Protein AF-A0A7Y2BN48-F1 (afdb_monomer_lite)

Foldseek 3Di:
DQVVVVCVVQVWDFPDDPPPPDTDTDDPDDPVVSVVPDDPPDDDDDLVCLCPPDDDDDPVSNVVSVVVVLVPDPVNVVVVVPDDQCPDPVSVCVVPDPPDDDD

Structure (mmCIF, N/CA/C/O backbone):
data_AF-A0A7Y2BN48-F1
#
_entry.id   AF-A0A7Y2BN48-F1
#
loop_
_atom_site.group_PDB
_atom_site.id
_atom_site.type_symbol
_atom_site.label_atom_id
_atom_site.label_alt_id
_atom_site.label_comp_id
_atom_site.label_asym_id
_atom_site.label_entity_id
_atom_site.label_seq_id
_atom_site.pdbx_PDB_ins_code
_atom_site.Cartn_x
_atom_site.Cartn_y
_atom_site.Cartn_z
_atom_site.occupancy
_atom_site.B_iso_or_equiv
_atom_site.auth_seq_id
_atom_site.auth_comp_id
_atom_site.auth_asym_id
_atom_site.auth_atom_id
_atom_site.pdbx_PDB_model_num
ATOM 1 N N . MET A 1 1 ? -8.416 -12.874 16.569 1.00 53.00 1 MET A N 1
ATOM 2 C CA . MET A 1 1 ? -8.714 -12.916 15.118 1.00 53.00 1 MET A CA 1
ATOM 3 C C . MET A 1 1 ? -7.575 -12.235 14.367 1.00 53.00 1 MET A C 1
ATOM 5 O O . MET A 1 1 ? -7.260 -11.104 14.710 1.00 53.00 1 MET A O 1
ATOM 9 N N . ARG A 1 2 ? -6.896 -12.909 13.422 1.00 72.06 2 ARG A N 1
ATOM 10 C CA . ARG A 1 2 ? -5.808 -12.282 12.641 1.00 72.06 2 ARG A CA 1
ATOM 11 C C . ARG A 1 2 ? -6.401 -11.175 11.768 1.00 72.06 2 ARG A C 1
ATOM 13 O O . ARG A 1 2 ? -7.396 -11.412 11.090 1.00 72.06 2 ARG A O 1
ATOM 20 N N . ILE A 1 3 ? -5.796 -9.992 11.767 1.00 78.19 3 ILE A N 1
ATOM 21 C CA . ILE A 1 3 ? -6.372 -8.790 11.145 1.00 78.19 3 ILE A CA 1
ATOM 22 C C . ILE A 1 3 ? -6.605 -8.932 9.633 1.00 78.19 3 ILE A C 1
ATOM 24 O O . ILE A 1 3 ? -7.523 -8.344 9.078 1.00 78.19 3 ILE A O 1
ATOM 28 N N . LYS A 1 4 ? -5.847 -9.816 8.978 1.00 77.31 4 LYS A N 1
ATOM 29 C CA . LYS A 1 4 ? -6.059 -10.216 7.583 1.00 77.31 4 LYS A CA 1
ATOM 30 C C . LYS A 1 4 ? -7.428 -10.850 7.347 1.00 77.31 4 LYS A C 1
ATOM 32 O O . LYS A 1 4 ? -8.064 -10.566 6.340 1.00 77.31 4 LYS A O 1
ATOM 37 N N . ASN A 1 5 ? -7.883 -11.699 8.270 1.00 81.19 5 ASN A N 1
ATOM 38 C CA . ASN A 1 5 ? -9.185 -12.355 8.159 1.00 81.19 5 ASN A CA 1
ATOM 39 C C . ASN A 1 5 ? -10.312 -11.337 8.346 1.00 81.19 5 ASN A C 1
ATOM 41 O O . ASN A 1 5 ? -11.309 -11.414 7.641 1.00 81.19 5 ASN A O 1
ATOM 45 N N . PHE A 1 6 ? -10.110 -10.354 9.233 1.00 82.00 6 PHE A N 1
ATOM 46 C CA . PHE A 1 6 ? -11.021 -9.221 9.387 1.00 82.00 6 PHE A CA 1
ATOM 47 C C . PHE A 1 6 ? -11.107 -8.392 8.099 1.00 82.00 6 PHE A C 1
ATOM 49 O O . PHE A 1 6 ? -12.193 -8.157 7.589 1.00 82.00 6 PHE A O 1
ATOM 56 N N . MET A 1 7 ? -9.973 -8.009 7.508 1.00 83.44 7 MET A N 1
ATOM 57 C CA . MET A 1 7 ? -9.990 -7.214 6.274 1.00 83.44 7 MET A CA 1
ATOM 58 C C . MET A 1 7 ? -10.613 -7.978 5.099 1.00 83.44 7 MET A C 1
ATOM 60 O O . MET A 1 7 ? -11.414 -7.420 4.353 1.00 83.44 7 MET A O 1
ATOM 64 N N . ARG A 1 8 ? -10.349 -9.286 4.988 1.00 81.00 8 ARG A N 1
ATOM 65 C CA . ARG A 1 8 ? -10.991 -10.139 3.977 1.00 81.00 8 ARG A CA 1
ATOM 66 C C . ARG A 1 8 ? -12.505 -10.253 4.165 1.00 81.00 8 ARG A C 1
ATOM 68 O O . ARG A 1 8 ? -13.218 -10.217 3.169 1.00 81.00 8 ARG A O 1
ATOM 75 N N . SER A 1 9 ? -13.016 -10.339 5.399 1.00 82.62 9 SER A N 1
ATOM 76 C CA . SER A 1 9 ? -14.472 -10.359 5.634 1.00 82.62 9 SER A CA 1
ATOM 77 C C . SER A 1 9 ? -15.164 -9.046 5.255 1.00 82.62 9 SER A C 1
ATOM 79 O O . SER A 1 9 ? -16.379 -9.019 5.104 1.00 82.62 9 SER A O 1
ATOM 81 N N . TYR A 1 10 ? -14.397 -7.968 5.080 1.00 77.50 10 TYR A N 1
ATOM 82 C CA . TYR A 1 10 ? -14.882 -6.668 4.619 1.00 77.50 10 TYR A CA 1
ATOM 83 C C . TYR A 1 10 ? -14.837 -6.481 3.099 1.00 77.50 10 TYR A C 1
ATOM 85 O O . TYR A 1 10 ? -15.247 -5.429 2.608 1.00 77.50 10 TYR A O 1
ATOM 93 N N . GLY A 1 11 ? -14.372 -7.492 2.359 1.00 80.94 11 GLY A N 1
ATOM 94 C CA . GLY A 1 11 ? -14.153 -7.396 0.917 1.00 80.94 11 GLY A CA 1
ATOM 95 C C . GLY A 1 11 ? -12.868 -6.654 0.545 1.00 80.94 11 GLY A C 1
ATOM 96 O O . GLY A 1 11 ? -12.633 -6.414 -0.633 1.00 80.94 11 GLY A O 1
ATOM 97 N N . ALA A 1 12 ? -12.016 -6.313 1.519 1.00 85.81 12 ALA A N 1
ATOM 98 C CA . ALA A 1 12 ? -10.764 -5.634 1.236 1.00 85.81 12 ALA A CA 1
ATOM 99 C C . ALA A 1 12 ? -9.725 -6.616 0.677 1.00 85.81 12 ALA A C 1
ATOM 101 O O . ALA A 1 12 ? -9.460 -7.689 1.239 1.00 85.81 12 ALA A O 1
ATOM 102 N N . LYS A 1 13 ? -9.085 -6.218 -0.419 1.00 86.88 13 LYS A N 1
ATOM 103 C CA . LYS A 1 13 ? -7.980 -6.941 -1.035 1.00 86.88 13 LYS A CA 1
ATOM 104 C C . LYS A 1 13 ? -6.680 -6.557 -0.340 1.00 86.88 13 LYS A C 1
ATOM 106 O O . LYS A 1 13 ? -6.325 -5.387 -0.249 1.00 86.88 13 LYS A O 1
ATOM 111 N N . ILE A 1 14 ? -5.944 -7.549 0.149 1.00 85.25 14 ILE A N 1
ATOM 112 C CA . ILE A 1 14 ? -4.633 -7.319 0.766 1.00 85.25 14 ILE A CA 1
ATOM 113 C C . ILE A 1 14 ? -3.600 -7.201 -0.353 1.00 85.25 14 ILE A C 1
ATOM 115 O O . ILE A 1 14 ? -3.345 -8.176 -1.056 1.00 85.25 14 ILE A O 1
ATOM 119 N N . LEU A 1 15 ? -3.007 -6.020 -0.500 1.00 82.62 15 LEU A N 1
ATOM 120 C CA . LEU A 1 15 ? -1.951 -5.757 -1.477 1.00 82.62 15 LEU A CA 1
ATOM 121 C C . LEU A 1 15 ? -0.562 -6.061 -0.914 1.00 82.62 15 LEU A C 1
ATOM 123 O O . LEU A 1 15 ? 0.333 -6.468 -1.651 1.00 82.62 15 LEU A O 1
ATOM 127 N N . HIS A 1 16 ? -0.368 -5.845 0.388 1.00 78.06 16 HIS A N 1
ATOM 128 C CA . HIS A 1 16 ? 0.914 -6.070 1.044 1.00 78.06 16 HIS A CA 1
ATOM 129 C C . HIS A 1 16 ? 0.746 -6.370 2.533 1.00 78.06 16 HIS A C 1
ATOM 131 O O . HIS A 1 16 ? -0.154 -5.836 3.183 1.00 78.06 16 HIS A O 1
ATOM 137 N N . ASP A 1 17 ? 1.655 -7.177 3.074 1.00 80.44 17 ASP A N 1
ATOM 138 C CA . ASP A 1 17 ? 1.786 -7.427 4.504 1.00 80.44 17 ASP A CA 1
ATOM 139 C C . ASP A 1 17 ? 3.261 -7.462 4.911 1.00 80.44 17 ASP A C 1
ATOM 141 O O . ASP A 1 17 ? 4.005 -8.349 4.498 1.00 80.44 17 ASP A O 1
ATOM 145 N N . SER A 1 18 ? 3.647 -6.521 5.769 1.00 70.94 18 SER A N 1
ATOM 146 C CA . SER A 1 18 ? 4.962 -6.460 6.404 1.00 70.94 18 SER A CA 1
ATOM 147 C C . SER A 1 18 ? 4.890 -7.082 7.806 1.00 70.94 18 SER A C 1
ATOM 149 O O . SER A 1 18 ? 4.978 -6.397 8.828 1.00 70.94 18 SER A O 1
ATOM 151 N N . GLY A 1 19 ? 4.613 -8.389 7.872 1.00 67.81 19 GLY A N 1
ATOM 152 C CA . GLY A 1 19 ? 4.667 -9.168 9.117 1.00 67.81 19 GLY A CA 1
ATOM 153 C C . GLY A 1 19 ? 3.744 -8.685 10.247 1.00 67.81 19 GLY A C 1
ATOM 154 O O . GLY A 1 19 ? 4.104 -8.808 11.416 1.00 67.81 19 GLY A O 1
ATOM 155 N N . ASN A 1 20 ? 2.553 -8.163 9.923 1.00 63.69 20 ASN A N 1
ATOM 156 C CA . ASN A 1 20 ? 1.560 -7.560 10.833 1.00 63.69 20 ASN A CA 1
ATOM 157 C C . ASN A 1 20 ? 1.867 -6.152 11.390 1.00 63.69 20 ASN A C 1
ATOM 159 O O . ASN A 1 20 ? 1.065 -5.660 12.183 1.00 63.69 20 ASN A O 1
ATOM 163 N N . ARG A 1 21 ? 2.960 -5.480 10.997 1.00 73.38 21 ARG A N 1
ATOM 164 C CA . ARG A 1 21 ? 3.206 -4.072 11.395 1.00 73.38 21 ARG A CA 1
ATOM 165 C C . ARG A 1 21 ? 2.508 -3.076 10.479 1.00 73.38 21 ARG A C 1
ATOM 167 O O . ARG A 1 21 ? 1.894 -2.120 10.941 1.00 73.38 21 ARG A O 1
ATOM 174 N N . VAL A 1 22 ? 2.572 -3.337 9.177 1.00 76.19 22 VAL A N 1
ATOM 175 C CA . VAL A 1 22 ? 1.912 -2.538 8.145 1.00 76.19 22 VAL A CA 1
ATOM 176 C C . VAL A 1 22 ? 1.218 -3.480 7.180 1.00 76.19 22 VAL A C 1
ATOM 178 O O . VAL A 1 22 ? 1.831 -4.401 6.640 1.00 76.19 22 VAL A O 1
ATOM 181 N N . ILE A 1 23 ? -0.066 -3.231 6.953 1.00 81.38 23 ILE A N 1
ATOM 182 C CA . ILE A 1 23 ? -0.861 -3.951 5.966 1.00 81.38 23 ILE A CA 1
ATOM 183 C C . ILE A 1 23 ? -1.438 -2.915 5.023 1.00 81.38 23 ILE A C 1
ATOM 185 O O . ILE A 1 23 ? -2.072 -1.954 5.456 1.00 81.38 23 ILE A O 1
ATOM 189 N N . VAL A 1 24 ? -1.199 -3.116 3.732 1.00 82.56 24 VAL A N 1
ATOM 190 C CA . VAL A 1 24 ? -1.789 -2.289 2.684 1.00 82.56 24 VAL A CA 1
ATOM 191 C C . VAL A 1 24 ? -2.985 -3.038 2.139 1.00 82.56 24 VAL A C 1
ATOM 193 O O . VAL A 1 24 ? -2.861 -4.180 1.687 1.00 82.56 24 VAL A O 1
ATOM 196 N N . ILE A 1 25 ? -4.136 -2.383 2.195 1.00 86.69 25 ILE A N 1
ATOM 197 C CA . ILE A 1 25 ? -5.393 -2.913 1.692 1.00 86.69 25 ILE A CA 1
ATOM 198 C C . ILE A 1 25 ? -5.963 -1.982 0.629 1.00 86.69 25 ILE A C 1
ATOM 200 O O . ILE A 1 25 ? -5.780 -0.769 0.689 1.00 86.69 25 ILE A O 1
ATOM 204 N N . GLU A 1 26 ? -6.661 -2.576 -0.322 1.00 84.81 26 GLU A N 1
ATOM 205 C CA . GLU A 1 26 ? -7.508 -1.914 -1.304 1.00 84.81 26 GLU A CA 1
ATOM 206 C C . GLU A 1 26 ? -8.957 -2.285 -0.982 1.00 84.81 26 GLU A C 1
ATOM 208 O O . GLU A 1 26 ? -9.261 -3.450 -0.721 1.00 84.81 26 GLU A O 1
ATOM 213 N N . THR A 1 27 ? -9.832 -1.289 -0.908 1.00 85.69 27 THR A N 1
ATOM 214 C CA . THR A 1 27 ? -11.231 -1.452 -0.506 1.00 85.69 27 THR A CA 1
ATOM 215 C C . THR A 1 27 ? -12.062 -0.343 -1.134 1.00 85.69 27 THR A C 1
ATOM 217 O O . THR A 1 27 ? -11.596 0.791 -1.213 1.00 85.69 27 THR A O 1
ATOM 220 N N . ASP A 1 28 ? -13.294 -0.667 -1.523 1.00 84.00 28 ASP A N 1
ATOM 221 C CA . ASP A 1 28 ? -14.261 0.294 -2.078 1.00 84.00 28 ASP A CA 1
ATOM 222 C C . ASP A 1 28 ? -15.051 1.026 -0.978 1.00 84.00 28 ASP A C 1
ATOM 224 O O . ASP A 1 28 ? -15.965 1.798 -1.256 1.00 84.00 28 ASP A O 1
ATOM 228 N N . ARG A 1 29 ? -14.741 0.738 0.292 1.00 81.31 29 ARG A N 1
ATOM 229 C CA . ARG A 1 29 ? -15.414 1.308 1.464 1.00 81.31 29 ARG A CA 1
ATOM 230 C C . ARG A 1 29 ? -14.664 2.504 2.019 1.00 81.31 29 ARG A C 1
ATOM 232 O O . ARG A 1 29 ? -13.432 2.495 2.073 1.00 81.31 29 ARG A O 1
ATOM 239 N N . GLU A 1 30 ? -15.425 3.453 2.550 1.00 81.75 30 GLU A N 1
ATOM 240 C CA . GLU A 1 30 ? -14.870 4.610 3.241 1.00 81.75 30 GLU A CA 1
ATOM 241 C C . GLU A 1 30 ? -14.100 4.195 4.513 1.00 81.75 30 GLU A C 1
ATOM 243 O O . GLU A 1 30 ? -14.523 3.278 5.235 1.00 81.75 30 GLU A O 1
ATOM 248 N N . PRO A 1 31 ? -12.963 4.848 4.823 1.00 77.62 31 PRO A N 1
ATOM 249 C CA . PRO A 1 31 ? -12.136 4.517 5.981 1.00 77.62 31 PRO A CA 1
ATOM 250 C C . PRO A 1 31 ? -12.906 4.535 7.307 1.00 77.62 31 PRO A C 1
ATOM 252 O O . PRO A 1 31 ? -12.653 3.695 8.175 1.00 77.62 31 PRO A O 1
ATOM 255 N N . GLU A 1 32 ? -13.854 5.461 7.471 1.00 79.38 32 GLU A N 1
ATOM 256 C CA . GLU A 1 32 ? -14.628 5.656 8.699 1.00 79.38 32 GLU A CA 1
ATOM 257 C C . GLU A 1 32 ? -15.460 4.419 9.068 1.00 79.38 32 GLU A C 1
ATOM 259 O O . GLU A 1 32 ? -15.561 4.077 10.250 1.00 79.38 32 GLU A O 1
ATOM 264 N N . GLU A 1 33 ? -15.999 3.703 8.074 1.00 78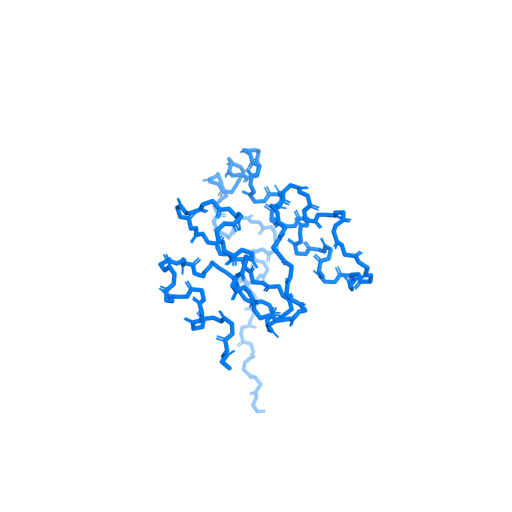.88 33 GLU A N 1
ATOM 265 C CA . GLU A 1 33 ? -16.778 2.476 8.295 1.00 78.88 33 GLU A CA 1
ATOM 266 C C . GLU A 1 33 ? -15.922 1.344 8.870 1.00 78.88 33 GLU A C 1
ATOM 268 O O . GLU A 1 33 ? -16.391 0.513 9.655 1.00 78.88 33 GLU A O 1
ATOM 273 N N . ILE A 1 34 ? -14.651 1.301 8.470 1.00 78.81 34 ILE A N 1
ATOM 274 C CA . ILE A 1 34 ? -13.720 0.242 8.852 1.00 78.81 34 ILE A CA 1
ATOM 275 C C . ILE A 1 34 ? -13.141 0.541 10.239 1.00 78.81 34 ILE A C 1
ATOM 277 O O . ILE A 1 34 ? -13.031 -0.370 11.064 1.00 78.81 34 ILE A O 1
ATOM 281 N N . VAL A 1 35 ? -12.830 1.814 10.527 1.00 78.50 35 VAL A N 1
ATOM 282 C CA . VAL A 1 35 ? -12.218 2.260 11.793 1.00 78.50 35 VAL A CA 1
ATOM 283 C C . VAL A 1 35 ? -13.036 1.846 13.016 1.00 78.50 35 VAL A C 1
ATOM 285 O O . VAL A 1 35 ? -12.460 1.374 13.994 1.00 78.50 35 VAL A O 1
ATOM 288 N N . GLN A 1 36 ? -14.367 1.949 12.960 1.00 73.38 36 GLN A N 1
ATOM 289 C CA . GLN A 1 36 ? -15.242 1.642 14.102 1.00 73.38 36 GLN A CA 1
ATOM 290 C C . GLN A 1 36 ? -15.171 0.184 14.578 1.00 73.38 36 GLN A C 1
ATOM 292 O O . GLN A 1 36 ? -15.582 -0.126 15.695 1.00 73.38 36 GLN A O 1
ATOM 297 N N . ARG A 1 37 ? -14.678 -0.727 13.734 1.00 76.06 37 ARG A N 1
ATOM 298 C CA . ARG A 1 37 ? -14.671 -2.172 13.999 1.00 76.06 37 ARG A CA 1
ATOM 299 C C . ARG A 1 37 ? -13.270 -2.774 13.994 1.00 76.06 37 ARG A C 1
ATOM 301 O O . ARG A 1 37 ? -13.124 -3.992 14.108 1.00 76.06 37 ARG A O 1
ATOM 308 N N . LEU A 1 38 ? -12.244 -1.930 13.889 1.00 79.06 38 LEU A N 1
ATOM 309 C CA . LEU A 1 38 ? -10.859 -2.358 14.000 1.00 79.06 38 LEU A CA 1
ATOM 310 C C . LEU A 1 38 ? -10.570 -2.955 15.384 1.00 79.06 38 LEU A C 1
ATOM 312 O O . LEU A 1 38 ? -11.056 -2.451 16.401 1.00 79.06 38 LEU A O 1
ATOM 316 N N . PRO A 1 39 ? -9.716 -3.990 15.459 1.00 77.75 39 PRO A N 1
ATOM 317 C CA . PRO A 1 39 ? -9.146 -4.424 16.726 1.00 77.75 39 PRO A CA 1
ATOM 318 C C . PRO A 1 39 ? -8.443 -3.263 17.447 1.00 77.75 39 PRO A C 1
ATOM 320 O O . PRO A 1 39 ? -7.836 -2.400 16.809 1.00 77.75 39 PRO A O 1
ATOM 323 N N . LYS A 1 40 ? -8.482 -3.262 18.787 1.00 78.62 40 LYS A N 1
ATOM 324 C CA . LYS A 1 40 ? -7.784 -2.253 19.600 1.00 78.62 40 LYS A CA 1
ATOM 325 C C . LYS A 1 40 ? -6.299 -2.181 19.221 1.00 78.62 40 LYS A C 1
ATOM 327 O O . LYS A 1 40 ? -5.643 -3.212 19.101 1.00 78.62 40 LYS A O 1
ATOM 332 N N . GLY A 1 41 ? -5.784 -0.957 19.085 1.00 74.75 41 GLY A N 1
ATOM 333 C CA . GLY A 1 41 ? -4.377 -0.691 18.763 1.00 74.75 41 GLY A CA 1
ATOM 334 C C . GLY A 1 41 ? -4.055 -0.635 17.268 1.00 74.75 41 GLY A C 1
ATOM 335 O O . GLY A 1 41 ? -2.887 -0.527 16.912 1.00 74.75 41 GLY A O 1
ATOM 336 N N . VAL A 1 42 ? -5.065 -0.698 16.396 1.00 78.56 42 VAL A N 1
ATOM 337 C CA . VAL A 1 42 ? -4.882 -0.606 14.945 1.00 78.56 42 VAL A CA 1
ATOM 338 C C . VAL A 1 42 ? -5.367 0.749 14.467 1.00 78.56 42 VAL A C 1
ATOM 340 O O . VAL A 1 42 ? -6.484 1.165 14.770 1.00 78.56 42 VAL A O 1
ATOM 343 N N . THR A 1 43 ? -4.536 1.407 13.674 1.00 79.19 43 THR A N 1
ATOM 344 C CA . THR A 1 43 ? -4.839 2.704 13.077 1.00 79.19 43 THR A CA 1
ATOM 345 C C . THR A 1 43 ? -4.908 2.547 11.567 1.00 79.19 43 THR A C 1
ATOM 347 O O . THR A 1 43 ? -3.997 1.989 10.955 1.00 79.19 43 THR A O 1
ATOM 350 N N . ILE A 1 44 ? -5.980 3.045 10.954 1.00 82.12 44 ILE A N 1
ATOM 351 C CA . ILE A 1 44 ? -6.032 3.225 9.503 1.00 82.12 44 ILE A CA 1
ATOM 352 C C . ILE A 1 44 ? -5.500 4.613 9.200 1.00 82.12 44 ILE A C 1
ATOM 354 O O . ILE A 1 44 ? -5.971 5.604 9.756 1.00 82.12 44 ILE A O 1
ATOM 358 N N . THR A 1 45 ? -4.537 4.673 8.287 1.00 78.75 45 THR A N 1
ATOM 359 C CA . THR A 1 45 ? -4.020 5.940 7.796 1.00 78.75 45 THR A CA 1
ATOM 360 C C . THR A 1 45 ? -4.052 5.945 6.275 1.00 78.75 45 THR A C 1
ATOM 362 O O . THR A 1 45 ? -3.489 5.035 5.661 1.00 78.75 45 THR A O 1
ATOM 365 N N . PRO A 1 46 ? -4.640 6.983 5.658 1.00 77.31 46 PRO A N 1
ATOM 366 C CA . PRO A 1 46 ? -4.524 7.215 4.227 1.00 77.31 46 PRO A CA 1
ATOM 367 C C . PRO A 1 46 ? -3.053 7.215 3.759 1.00 77.31 46 PRO A C 1
ATOM 369 O O . PRO A 1 46 ? -2.185 7.702 4.493 1.00 77.31 46 PRO A O 1
ATOM 372 N N . PRO A 1 47 ? -2.728 6.701 2.557 1.00 71.69 47 PRO A N 1
ATOM 373 C CA . PRO A 1 47 ? -1.341 6.576 2.086 1.00 71.69 47 PRO A CA 1
ATOM 374 C C . PRO A 1 47 ? -0.552 7.899 2.061 1.00 71.69 47 PRO A C 1
ATOM 376 O O . PRO A 1 47 ? 0.654 7.934 2.319 1.00 71.69 47 PRO A O 1
ATOM 379 N N . ASP A 1 48 ? -1.231 9.008 1.780 1.00 71.62 48 ASP A N 1
ATOM 380 C CA . ASP A 1 48 ? -0.695 10.371 1.763 1.00 71.62 48 ASP A CA 1
ATOM 381 C C . ASP A 1 48 ? -0.301 10.850 3.170 1.00 71.62 48 ASP A C 1
ATOM 383 O O . ASP A 1 48 ? 0.804 11.383 3.365 1.00 71.62 48 ASP A O 1
ATOM 387 N N . LYS A 1 49 ? -1.159 10.573 4.159 1.00 69.56 49 LYS A N 1
ATOM 388 C CA . LYS A 1 49 ? -0.967 10.915 5.578 1.00 69.56 49 LYS A CA 1
ATOM 389 C C . LYS A 1 49 ? -0.144 9.887 6.343 1.00 69.56 49 LYS A C 1
ATOM 391 O O . LYS A 1 49 ? 0.352 10.207 7.423 1.00 69.56 49 LYS A O 1
ATOM 396 N N . ALA A 1 50 ? 0.076 8.701 5.771 1.00 67.69 50 ALA A N 1
ATOM 397 C CA . ALA A 1 50 ? 0.849 7.626 6.380 1.00 67.69 50 ALA A CA 1
ATOM 398 C C . ALA A 1 50 ? 2.192 8.147 6.890 1.00 67.69 50 ALA A C 1
ATOM 400 O O . ALA A 1 50 ? 2.538 7.876 8.029 1.00 67.69 50 ALA A O 1
ATOM 401 N N . ALA A 1 51 ? 2.896 8.973 6.111 1.00 62.34 51 ALA A N 1
ATOM 402 C CA . ALA A 1 51 ? 4.193 9.545 6.486 1.00 62.34 51 ALA A CA 1
ATOM 403 C C . ALA A 1 51 ? 4.217 10.292 7.838 1.00 62.34 51 ALA A C 1
ATOM 405 O O . ALA A 1 51 ? 5.281 10.384 8.434 1.00 62.34 51 ALA A O 1
ATOM 406 N N . LYS A 1 52 ? 3.080 10.810 8.319 1.00 60.44 52 LYS A N 1
ATOM 407 C CA . LYS A 1 52 ? 2.990 11.625 9.544 1.00 60.44 52 LYS A CA 1
ATOM 408 C C . LYS A 1 52 ? 2.344 10.901 10.732 1.00 60.44 52 LYS A C 1
ATOM 410 O O . LYS A 1 52 ? 2.264 11.475 11.809 1.00 60.44 52 LYS A O 1
ATOM 415 N N . ALA A 1 53 ? 1.843 9.680 10.544 1.00 58.72 53 ALA A N 1
ATOM 416 C CA . ALA A 1 53 ? 0.919 9.052 11.493 1.00 58.72 53 ALA A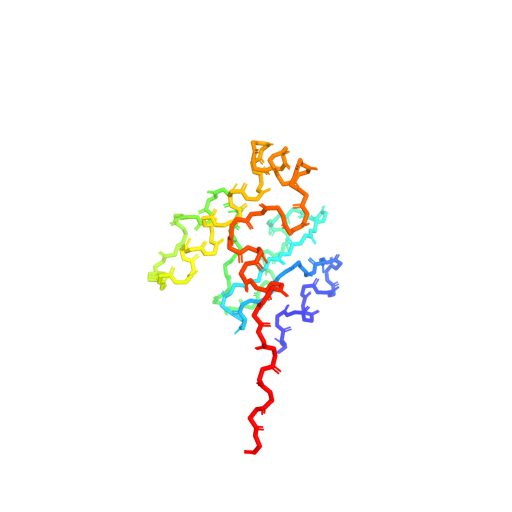 CA 1
ATOM 417 C C . ALA A 1 53 ? 1.559 8.102 12.525 1.00 58.72 53 ALA A C 1
ATOM 419 O O . ALA A 1 53 ? 0.831 7.489 13.299 1.00 58.72 53 ALA A O 1
ATOM 420 N N . GLY A 1 54 ? 2.886 7.944 12.554 1.00 55.81 54 GLY A N 1
ATOM 421 C CA . GLY A 1 54 ? 3.553 7.012 13.472 1.00 55.81 54 GLY A CA 1
ATOM 422 C C . GLY A 1 54 ? 4.332 7.711 14.586 1.00 55.81 54 GLY A C 1
ATOM 423 O O . GLY A 1 54 ? 5.271 8.444 14.294 1.00 55.81 54 GLY A O 1
ATOM 424 N N . LYS A 1 55 ? 3.991 7.423 15.850 1.00 57.59 55 LYS A N 1
ATOM 425 C CA . LYS A 1 55 ? 4.969 7.436 16.952 1.00 57.59 55 LYS A CA 1
ATOM 426 C C . LYS A 1 55 ? 5.884 6.224 16.740 1.00 57.59 55 LYS A C 1
ATOM 428 O O . LYS A 1 55 ? 5.365 5.125 16.591 1.00 57.59 55 LYS A O 1
ATOM 433 N N . GLU A 1 56 ? 7.194 6.460 16.679 1.00 57.78 56 GLU A N 1
ATOM 434 C CA . GLU A 1 56 ? 8.257 5.456 16.475 1.00 57.78 56 GLU A CA 1
ATOM 435 C C . GLU A 1 56 ? 8.065 4.561 15.241 1.00 57.78 56 GLU A C 1
ATOM 437 O O . GLU A 1 56 ? 7.713 3.387 15.327 1.00 57.78 56 GLU A O 1
ATOM 442 N N . ARG A 1 57 ? 8.327 5.114 14.053 1.00 60.44 57 ARG A N 1
ATOM 443 C CA . ARG A 1 57 ? 8.578 4.278 12.873 1.00 60.44 57 ARG A CA 1
ATOM 444 C C . ARG A 1 57 ? 10.013 3.793 12.911 1.00 60.44 57 ARG A C 1
ATOM 446 O O . ARG A 1 57 ? 10.917 4.601 13.098 1.00 60.44 57 ARG A O 1
ATOM 453 N N . ASN A 1 58 ? 10.222 2.494 12.708 1.00 64.88 58 ASN A N 1
ATOM 454 C CA . ASN A 1 58 ? 11.566 2.029 12.396 1.00 64.88 58 ASN A CA 1
ATOM 455 C C . ASN A 1 58 ? 11.938 2.482 10.968 1.00 64.88 58 ASN A C 1
ATOM 457 O O . ASN A 1 58 ? 11.071 2.828 10.159 1.00 64.88 58 ASN A O 1
ATOM 461 N N . GLU A 1 59 ? 13.226 2.459 10.640 1.00 71.00 59 GLU A N 1
ATOM 462 C CA . GLU A 1 59 ? 13.720 2.889 9.324 1.00 71.00 59 GLU A CA 1
ATOM 463 C C . GLU A 1 59 ? 13.077 2.113 8.157 1.00 71.00 59 GLU A C 1
ATOM 465 O O . GLU A 1 59 ? 12.840 2.671 7.083 1.00 71.00 59 GLU A O 1
ATOM 470 N N . HIS A 1 60 ? 12.711 0.844 8.369 1.00 70.62 60 HIS A N 1
ATOM 471 C CA . HIS A 1 60 ? 12.053 0.018 7.355 1.00 70.62 60 HIS A CA 1
ATOM 472 C C . HIS A 1 60 ? 10.636 0.505 7.026 1.00 70.62 60 HIS A C 1
ATOM 474 O O . HIS A 1 60 ? 10.259 0.528 5.853 1.00 70.62 60 HIS A O 1
ATOM 480 N N . ASP A 1 61 ? 9.861 0.933 8.023 1.00 68.06 61 ASP A N 1
ATOM 481 C CA . ASP A 1 61 ? 8.505 1.449 7.820 1.00 68.06 61 ASP A CA 1
ATOM 482 C C . ASP A 1 61 ? 8.530 2.775 7.045 1.00 68.06 61 ASP A C 1
ATOM 484 O O . ASP A 1 61 ? 7.669 3.039 6.196 1.00 68.06 61 ASP A O 1
ATOM 488 N N . GLU A 1 62 ? 9.543 3.611 7.285 1.00 73.62 62 GLU A N 1
ATOM 489 C CA . GLU A 1 62 ? 9.750 4.834 6.511 1.00 73.62 62 GLU A CA 1
ATOM 490 C C . GLU A 1 62 ? 10.127 4.550 5.059 1.00 73.62 62 GLU A C 1
ATOM 492 O O . GLU A 1 62 ? 9.546 5.145 4.143 1.00 73.62 62 GLU A O 1
ATOM 497 N N . LEU A 1 63 ? 11.079 3.639 4.841 1.00 76.31 63 LEU A N 1
ATOM 498 C CA . LEU A 1 63 ? 11.477 3.201 3.504 1.00 76.31 63 LEU A CA 1
ATOM 499 C C . LEU A 1 63 ? 10.286 2.616 2.746 1.00 76.31 63 LEU A C 1
ATOM 501 O O . LEU A 1 63 ? 10.088 2.931 1.572 1.00 76.31 63 LEU A O 1
ATOM 505 N N . PHE A 1 64 ? 9.439 1.846 3.428 1.00 77.62 64 PHE A N 1
ATOM 506 C CA . PHE A 1 64 ? 8.233 1.278 2.845 1.00 77.62 64 PHE A CA 1
ATOM 507 C C . PHE A 1 64 ? 7.240 2.359 2.395 1.00 77.62 64 PHE A C 1
ATOM 509 O O . PHE A 1 64 ? 6.778 2.347 1.252 1.00 77.62 64 PHE A O 1
ATOM 516 N N . VAL A 1 65 ? 6.948 3.352 3.243 1.00 75.88 65 VAL A N 1
ATOM 517 C CA . VAL A 1 65 ? 6.049 4.461 2.876 1.00 75.88 65 VAL A CA 1
ATOM 518 C C . VAL A 1 65 ? 6.633 5.307 1.741 1.00 75.88 65 VAL A C 1
ATOM 520 O O . VAL A 1 65 ? 5.896 5.709 0.835 1.00 75.88 65 VAL A O 1
ATOM 523 N N . LYS A 1 66 ? 7.948 5.558 1.741 1.00 77.88 66 LYS A N 1
ATOM 524 C CA . LYS A 1 66 ? 8.637 6.242 0.633 1.00 77.88 66 LYS A CA 1
ATOM 525 C C . LYS A 1 66 ? 8.502 5.450 -0.669 1.00 77.88 66 LYS A C 1
ATOM 527 O O . LYS A 1 66 ? 8.144 6.032 -1.694 1.00 77.88 66 LYS A O 1
ATOM 532 N N . ALA A 1 67 ? 8.699 4.133 -0.625 1.00 81.75 67 ALA A N 1
ATOM 533 C CA . ALA A 1 67 ? 8.539 3.258 -1.782 1.00 81.75 67 ALA A CA 1
ATOM 534 C C . ALA A 1 67 ? 7.096 3.251 -2.310 1.00 81.75 67 ALA A C 1
ATOM 536 O O . ALA A 1 67 ? 6.894 3.331 -3.521 1.00 81.75 67 ALA A O 1
ATOM 537 N N . LEU A 1 68 ? 6.088 3.226 -1.430 1.00 80.12 68 LEU A N 1
ATOM 538 C CA . LEU A 1 68 ? 4.680 3.330 -1.832 1.00 80.12 68 LEU A CA 1
ATOM 539 C C . LEU A 1 68 ? 4.389 4.645 -2.560 1.00 80.12 68 LEU A C 1
ATOM 541 O O . LEU A 1 68 ? 3.794 4.631 -3.638 1.00 80.12 68 LEU A O 1
ATOM 545 N N . LYS A 1 69 ? 4.851 5.778 -2.014 1.00 79.62 69 LYS A N 1
ATOM 546 C CA . LYS A 1 69 ? 4.692 7.094 -2.655 1.00 79.62 69 LYS A CA 1
ATOM 547 C C . LYS A 1 69 ? 5.378 7.149 -4.017 1.00 79.62 69 LYS A C 1
ATOM 549 O O . LYS A 1 69 ? 4.794 7.649 -4.976 1.00 79.62 69 LYS A O 1
ATOM 554 N N . LEU A 1 70 ? 6.587 6.598 -4.117 1.00 80.62 70 LEU A N 1
ATOM 555 C CA . LEU A 1 70 ? 7.317 6.518 -5.377 1.00 80.62 70 LEU A CA 1
ATOM 556 C C . LEU A 1 70 ? 6.539 5.696 -6.415 1.00 80.62 70 LEU A C 1
ATOM 558 O O . LEU A 1 70 ? 6.314 6.186 -7.519 1.00 80.62 70 LEU A O 1
ATOM 562 N N . ARG A 1 71 ? 6.053 4.502 -6.046 1.00 77.81 71 ARG A N 1
ATOM 563 C CA . ARG A 1 71 ? 5.255 3.616 -6.920 1.00 77.81 71 ARG A CA 1
ATOM 564 C C . ARG A 1 71 ? 3.927 4.236 -7.357 1.00 77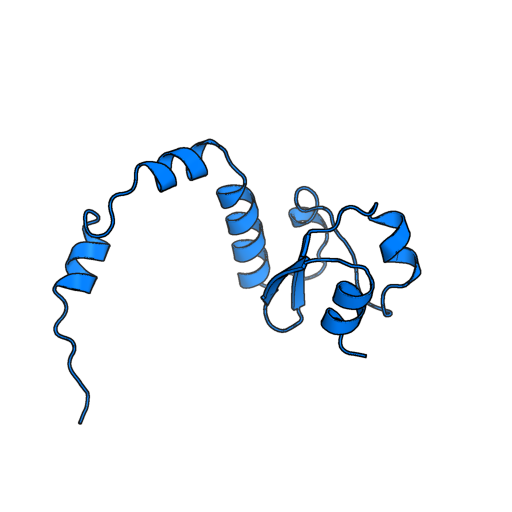.81 71 ARG A C 1
ATOM 566 O O . ARG A 1 71 ? 3.438 3.962 -8.454 1.00 77.81 71 ARG A O 1
ATOM 573 N N . ALA A 1 72 ? 3.345 5.092 -6.524 1.00 77.25 72 ALA A N 1
ATOM 574 C CA . ALA A 1 72 ? 2.144 5.838 -6.873 1.00 77.25 72 ALA A CA 1
ATOM 575 C C . ALA A 1 72 ? 2.404 6.972 -7.884 1.00 77.25 72 ALA A C 1
ATOM 577 O O . ALA A 1 72 ? 1.463 7.433 -8.525 1.00 77.25 72 ALA A O 1
ATOM 578 N N . SER A 1 73 ? 3.653 7.418 -8.059 1.00 83.00 73 SER A N 1
ATOM 579 C CA . SER A 1 73 ? 3.974 8.553 -8.928 1.00 83.00 73 SER A CA 1
ATOM 580 C C . SER A 1 73 ? 3.949 8.198 -10.421 1.00 83.00 73 SER A C 1
ATOM 582 O O . SER A 1 73 ? 4.492 7.181 -10.855 1.00 83.00 73 SER A O 1
ATOM 584 N N . ASN A 1 74 ? 3.392 9.099 -11.238 1.00 81.75 74 ASN A N 1
ATOM 585 C CA . ASN A 1 74 ? 3.339 8.941 -12.699 1.00 81.75 74 ASN A CA 1
ATOM 586 C C . ASN A 1 74 ? 4.732 8.848 -13.337 1.00 81.75 74 ASN A C 1
ATOM 588 O O . ASN A 1 74 ? 4.921 8.101 -14.293 1.00 81.75 74 ASN A O 1
ATOM 592 N N . LYS A 1 75 ? 5.713 9.589 -12.802 1.00 83.88 75 LYS A N 1
ATOM 593 C CA . LYS A 1 75 ? 7.101 9.554 -13.283 1.00 83.88 75 LYS A CA 1
ATOM 594 C C . LYS A 1 75 ? 7.701 8.158 -13.122 1.00 83.88 75 LYS A C 1
ATOM 596 O O . LYS A 1 75 ? 8.280 7.636 -14.068 1.00 83.88 75 LYS A O 1
ATOM 601 N N . TYR A 1 76 ? 7.541 7.558 -11.944 1.00 83.69 76 TYR A N 1
ATOM 602 C CA . TYR A 1 76 ? 8.072 6.226 -11.676 1.00 83.69 76 TYR A CA 1
ATOM 603 C C . TYR A 1 76 ? 7.374 5.153 -12.511 1.00 83.69 76 TYR A C 1
ATOM 605 O O . TYR A 1 76 ? 8.054 4.286 -13.043 1.00 83.69 76 TYR A O 1
ATOM 613 N N . ARG A 1 77 ? 6.045 5.236 -12.674 1.00 82.50 77 ARG A N 1
ATOM 614 C CA . ARG A 1 77 ? 5.295 4.303 -13.530 1.00 82.50 77 ARG A CA 1
ATOM 615 C C . ARG A 1 77 ? 5.810 4.329 -14.967 1.00 82.50 77 ARG A C 1
ATOM 617 O O . ARG A 1 77 ? 6.242 3.300 -15.455 1.00 82.50 77 ARG A O 1
ATOM 624 N N . ARG A 1 78 ? 5.924 5.517 -15.572 1.00 85.50 78 ARG A N 1
ATOM 625 C CA . ARG A 1 78 ? 6.468 5.671 -16.935 1.00 85.50 78 ARG A CA 1
ATOM 626 C C . ARG A 1 78 ? 7.888 5.128 -17.076 1.00 85.50 78 ARG A C 1
ATOM 628 O O . ARG A 1 78 ? 8.190 4.468 -18.058 1.00 85.50 78 ARG A O 1
ATOM 635 N N . MET A 1 79 ? 8.751 5.404 -16.099 1.00 84.75 79 MET A N 1
ATOM 636 C CA . MET A 1 79 ? 10.120 4.884 -16.089 1.00 84.75 79 MET A CA 1
ATOM 637 C C . MET A 1 79 ? 10.137 3.352 -16.004 1.00 84.75 79 MET A C 1
ATOM 639 O O . MET A 1 79 ? 10.922 2.718 -16.696 1.00 84.75 79 MET A O 1
ATOM 643 N N . LYS A 1 80 ? 9.269 2.757 -15.175 1.00 82.56 80 LYS A N 1
ATOM 644 C CA . LYS A 1 80 ? 9.141 1.301 -15.048 1.00 82.56 80 LYS A CA 1
ATOM 645 C C . LYS A 1 80 ? 8.568 0.648 -16.302 1.00 82.56 80 LYS A C 1
ATOM 647 O O . LYS A 1 80 ? 9.060 -0.405 -16.679 1.00 82.56 80 LYS A O 1
ATOM 652 N N . ASP A 1 81 ? 7.597 1.278 -16.953 1.00 84.00 81 ASP A N 1
ATOM 653 C CA . ASP A 1 81 ? 7.003 0.781 -18.201 1.00 84.00 81 ASP A CA 1
ATOM 654 C C . ASP A 1 81 ? 8.013 0.785 -19.362 1.00 84.00 81 ASP A C 1
ATOM 656 O O . ASP A 1 81 ? 7.927 -0.035 -20.269 1.00 84.00 81 ASP A O 1
ATOM 660 N N . GLN A 1 82 ? 8.982 1.706 -19.331 1.00 84.00 82 GLN A N 1
ATOM 661 C CA . GLN A 1 82 ? 10.070 1.805 -20.310 1.00 84.00 82 GLN A CA 1
ATOM 662 C C . GLN A 1 82 ? 11.275 0.916 -19.975 1.00 84.00 82 GLN A C 1
ATOM 664 O O . GLN A 1 82 ? 12.212 0.844 -20.766 1.00 84.00 82 GLN A O 1
ATOM 669 N N . GLN A 1 83 ? 11.292 0.276 -18.803 1.00 78.25 83 GLN A N 1
ATOM 670 C CA . GLN A 1 83 ? 12.437 -0.508 -18.361 1.00 78.25 83 GLN A CA 1
ATOM 671 C C . GLN A 1 83 ? 12.439 -1.875 -19.054 1.00 78.25 83 GLN A C 1
ATOM 673 O O . GLN A 1 83 ? 11.520 -2.673 -18.871 1.00 78.25 83 GLN A O 1
ATOM 678 N N . VAL A 1 84 ? 13.496 -2.158 -19.813 1.00 77.69 84 VAL A N 1
ATOM 679 C CA . VAL A 1 84 ? 13.734 -3.473 -20.413 1.00 77.69 84 VAL A CA 1
ATOM 680 C C . VAL A 1 84 ? 14.521 -4.329 -19.410 1.00 77.69 84 VAL A C 1
ATOM 682 O O . VAL A 1 84 ? 15.585 -3.895 -18.960 1.00 77.69 84 VAL A O 1
ATOM 685 N N . PRO A 1 85 ? 14.025 -5.519 -19.021 1.00 75.56 85 PRO A N 1
ATOM 686 C CA . PRO A 1 85 ? 14.740 -6.393 -18.095 1.00 75.56 85 PRO A CA 1
ATOM 687 C C . PRO A 1 85 ? 16.125 -6.781 -18.628 1.00 75.56 85 PRO A C 1
ATOM 689 O O . PRO A 1 85 ? 16.241 -7.217 -19.773 1.00 75.56 85 PRO A O 1
ATOM 692 N N . GLY A 1 86 ? 17.164 -6.671 -17.798 1.00 73.31 86 GLY A N 1
ATOM 693 C CA . GLY A 1 86 ? 18.522 -7.097 -18.157 1.00 73.31 86 GLY A CA 1
ATOM 694 C C . GLY A 1 86 ? 19.365 -6.023 -18.846 1.00 73.31 86 GLY A C 1
ATOM 695 O O . GLY A 1 86 ? 20.508 -6.288 -19.218 1.00 73.31 86 GLY A O 1
ATOM 696 N N . GLU A 1 87 ? 18.842 -4.808 -19.024 1.00 77.38 87 GLU A N 1
ATOM 697 C CA . GLU A 1 87 ? 19.607 -3.714 -19.629 1.00 77.38 87 GLU A CA 1
ATOM 698 C C . GLU A 1 87 ? 20.432 -2.919 -18.620 1.00 77.38 87 GLU A C 1
ATOM 700 O O . GLU A 1 87 ? 21.460 -2.343 -19.001 1.00 77.38 87 GLU A O 1
ATOM 705 N N . SER A 1 88 ? 20.030 -2.904 -17.344 1.00 77.62 88 SER A N 1
ATOM 706 C CA . SER A 1 88 ? 20.778 -2.176 -16.321 1.00 77.62 88 SER A CA 1
ATOM 707 C C . SER A 1 88 ? 22.143 -2.841 -16.068 1.00 77.62 88 SER A C 1
ATOM 709 O O . SER A 1 88 ? 22.251 -4.069 -16.143 1.00 77.62 88 SER A O 1
ATOM 711 N N . PRO A 1 89 ? 23.207 -2.069 -15.772 1.00 75.06 89 PRO A N 1
ATOM 712 C CA . PRO A 1 89 ? 24.512 -2.633 -15.423 1.00 75.06 89 PRO A CA 1
ATOM 713 C C . PRO A 1 89 ? 24.429 -3.645 -14.275 1.00 75.06 89 PRO A C 1
ATOM 715 O O . PRO A 1 89 ? 25.082 -4.685 -14.314 1.00 75.06 89 PRO A O 1
ATOM 718 N N . GLU A 1 90 ? 23.584 -3.366 -13.283 1.00 75.12 90 GLU A N 1
ATOM 719 C CA . GLU A 1 90 ? 23.345 -4.248 -12.143 1.00 75.12 90 GLU A CA 1
ATOM 720 C C . GLU A 1 90 ? 22.619 -5.534 -12.557 1.00 75.12 90 GLU A C 1
ATOM 722 O O . GLU A 1 90 ? 23.001 -6.620 -12.130 1.00 75.12 90 G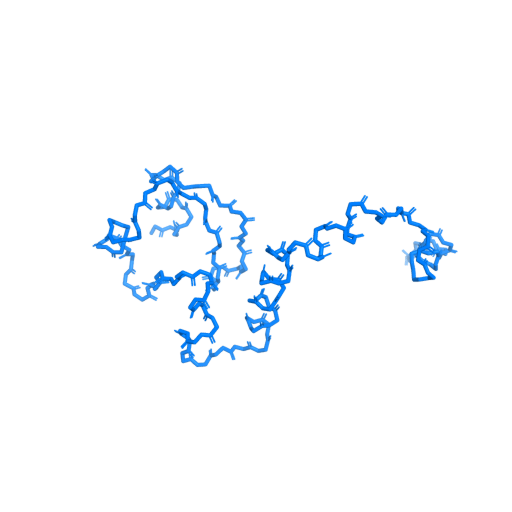LU A O 1
ATOM 727 N N . GLU A 1 91 ? 21.603 -5.442 -13.421 1.00 72.56 91 GLU A N 1
ATOM 728 C CA . GLU A 1 91 ? 20.878 -6.616 -13.919 1.00 72.56 91 GLU A CA 1
ATOM 729 C C . GLU A 1 91 ? 21.763 -7.495 -14.805 1.00 72.56 91 GLU A C 1
ATOM 731 O O . GLU A 1 91 ? 21.686 -8.718 -14.720 1.00 72.56 91 GLU A O 1
ATOM 736 N N . LYS A 1 92 ? 22.659 -6.899 -15.600 1.00 74.69 92 LYS A N 1
ATOM 737 C CA . LYS A 1 92 ? 23.645 -7.656 -16.381 1.00 74.69 92 LYS A CA 1
ATOM 738 C C . LYS A 1 92 ? 24.553 -8.471 -15.474 1.00 74.69 92 LYS A C 1
ATOM 740 O O . LYS A 1 92 ? 24.731 -9.652 -15.736 1.00 74.69 92 LYS A O 1
ATOM 745 N N . LEU A 1 93 ? 25.048 -7.877 -14.387 1.00 70.31 93 LEU A N 1
ATOM 746 C CA . LEU A 1 93 ? 25.872 -8.578 -13.398 1.00 70.31 93 LEU A CA 1
ATOM 747 C C . LEU A 1 93 ? 25.120 -9.732 -12.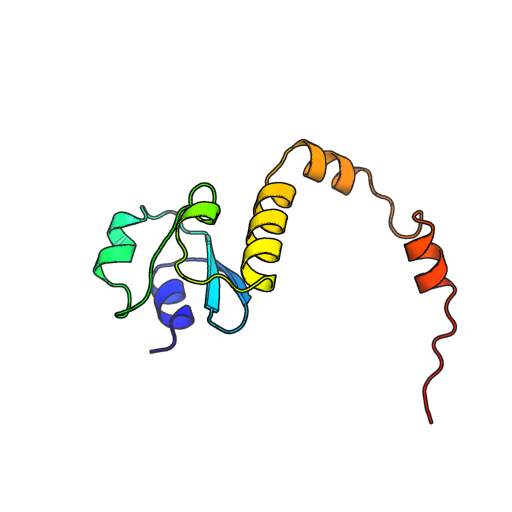721 1.00 70.31 93 LEU A C 1
ATOM 749 O O . LEU A 1 93 ? 25.722 -10.771 -12.473 1.00 70.31 93 LEU A O 1
ATOM 753 N N . LEU A 1 94 ? 23.816 -9.580 -12.467 1.00 69.94 94 LEU A N 1
ATOM 754 C CA . LEU A 1 94 ? 22.972 -10.646 -11.914 1.00 69.94 94 LEU A CA 1
ATOM 755 C C . LEU A 1 94 ? 22.730 -11.790 -12.910 1.00 69.94 94 LEU A C 1
ATOM 757 O O . LEU A 1 94 ? 22.662 -12.943 -12.499 1.00 69.94 94 LEU A O 1
ATOM 761 N N . VAL A 1 95 ? 22.606 -11.486 -14.205 1.00 64.56 95 VAL A N 1
ATOM 762 C CA . VAL A 1 95 ? 22.417 -12.491 -15.268 1.00 64.56 95 VAL A CA 1
ATOM 763 C C . VAL A 1 95 ? 23.729 -13.196 -15.625 1.00 64.56 95 VAL A C 1
ATOM 765 O O . VAL A 1 95 ? 23.715 -14.365 -15.999 1.00 64.56 95 VAL A O 1
ATOM 768 N N . THR A 1 96 ? 24.866 -12.506 -15.514 1.00 65.75 96 THR A N 1
ATOM 769 C CA . THR A 1 96 ? 26.197 -13.072 -15.790 1.00 65.75 96 THR A CA 1
ATOM 770 C C . THR A 1 96 ? 26.882 -13.661 -14.561 1.00 65.75 96 THR A C 1
ATOM 772 O O . THR A 1 96 ? 27.957 -14.239 -14.696 1.00 65.75 96 THR A O 1
ATOM 775 N N . GLY A 1 97 ? 26.311 -13.481 -13.369 1.00 64.25 97 GLY A N 1
ATOM 776 C CA . GLY A 1 97 ? 26.818 -14.098 -12.153 1.00 64.25 97 GLY A CA 1
ATOM 777 C C . GLY A 1 97 ? 26.717 -15.613 -12.279 1.00 64.25 97 GLY A C 1
ATOM 778 O O . GLY A 1 97 ? 25.639 -16.140 -12.550 1.00 64.25 97 GLY A O 1
ATOM 779 N N . SER A 1 98 ? 27.834 -16.318 -12.112 1.00 59.88 98 SER A N 1
ATOM 780 C CA . SER A 1 98 ? 27.822 -17.768 -11.962 1.00 59.88 98 SER A CA 1
ATOM 781 C C . SER A 1 98 ? 26.883 -18.116 -10.807 1.00 59.88 98 SER A C 1
ATOM 783 O O . SER A 1 98 ? 27.083 -17.667 -9.680 1.00 59.88 98 SER A O 1
ATOM 785 N N . CYS A 1 99 ? 25.832 -18.894 -11.080 1.00 62.97 99 CYS A N 1
ATOM 786 C CA . CYS A 1 99 ? 25.097 -19.570 -10.019 1.00 62.97 99 CYS A CA 1
ATOM 787 C C . CYS A 1 99 ? 26.034 -20.626 -9.432 1.00 62.97 99 CYS A C 1
ATOM 789 O O . CYS A 1 99 ? 26.036 -21.773 -9.871 1.00 62.97 99 CYS A O 1
ATOM 791 N N . GLU A 1 100 ? 26.881 -20.219 -8.495 1.00 65.38 100 GLU A N 1
ATOM 792 C CA . GLU A 1 100 ? 27.652 -21.149 -7.687 1.00 65.38 100 GLU A CA 1
ATOM 793 C C . GLU A 1 100 ? 26.669 -21.801 -6.717 1.00 65.38 100 GLU A C 1
ATOM 795 O O .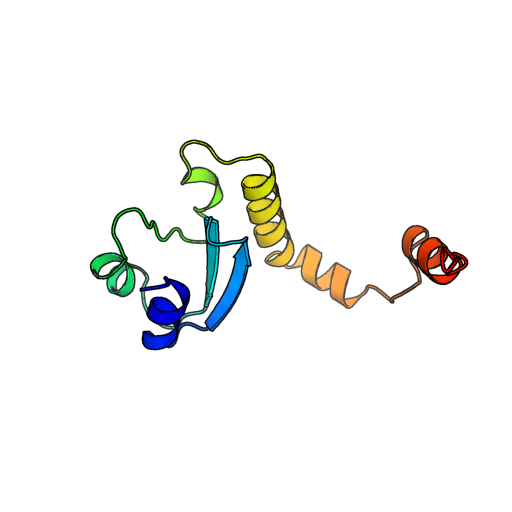 GLU A 1 100 ? 26.130 -21.164 -5.812 1.00 65.38 100 GLU A O 1
ATOM 800 N N . THR A 1 101 ? 26.343 -23.065 -6.973 1.00 58.25 101 THR A N 1
ATOM 801 C CA . THR A 1 101 ? 25.732 -23.924 -5.965 1.00 58.25 101 THR A CA 1
ATOM 802 C C . THR A 1 101 ? 26.812 -24.238 -4.941 1.00 58.25 101 THR A C 1
ATOM 804 O O . THR A 1 101 ? 27.797 -24.886 -5.284 1.00 58.25 101 THR A O 1
ATOM 807 N N . GLU A 1 102 ? 26.655 -23.737 -3.718 1.00 57.88 102 GLU A N 1
ATOM 808 C CA . GLU A 1 102 ? 27.451 -24.195 -2.578 1.00 57.88 102 GLU A CA 1
ATOM 809 C C . GLU A 1 102 ? 27.159 -25.694 -2.360 1.00 57.88 102 GLU A C 1
ATOM 811 O O . GLU A 1 102 ? 25.991 -26.069 -2.220 1.00 57.88 102 GLU A O 1
ATOM 816 N N . ASP A 1 103 ? 28.205 -26.531 -2.405 1.00 55.47 103 ASP A N 1
ATOM 817 C CA . ASP A 1 103 ? 28.170 -27.960 -2.037 1.00 55.47 103 ASP A CA 1
ATOM 818 C C . ASP A 1 103 ? 28.017 -28.158 -0.516 1.00 55.47 103 ASP A C 1
ATOM 820 O O . ASP A 1 103 ? 28.659 -27.406 0.258 1.00 55.47 103 ASP A O 1
#

Sequence (103 aa):
MRIKNFMRSYGAKILHDSGNRVIVIETDREPEEIVQRLPKGVTITPPDKAAKAGKERNEHDELFVKALKLRASNKYRRMKDQQVPGESPEEKLLVTGSCETED

Secondary structure (DSSP, 8-state):
--HHHHHHHTT-EEEEEETTTEEEEE-SS-HHHHHTTSPTT-----HHHHTT--SS--HHHHHHHHHHHHHHSHHHHHHHHTPPTT-SHHHHHHHHS------

Radius of gyration: 18.52 Å; chains: 1; bounding box: 45×40×40 Å

pLDDT: mean 75.06, std 8.31, range [53.0, 86.88]